Protein AF-A0A9E5MNN1-F1 (afdb_monomer_lite)

Sequence (119 aa):
MMMKTAGLLIHVVSLLVAVWTLAAMSEAWSGLYLWVVAPYLPPLVFAVNAVKGHAVSWVMSVTGVVSSLLGSIAYLSVYFSPQTDAQAGLVFVAIPLYQWVFLSIALLIHFLVKRNTRR

Secondary structure (DSSP, 8-state):
-HHHHHHHHHHHHHHHHHHHHHHHSTTTTSHHHHHHHGGGSHHHHHHHS--TT-HHHHHHHHHHHHHHHHHHHHHHHHHHS---HHHHHHHHHHHHHHHHHHHHHHHHHHHHHHHHHT-

Organism: NCBI:txid1470433

pLDDT: mean 74.63, std 9.54, range [48.06, 88.44]

Structure (mmCIF, N/CA/C/O backbone):
data_AF-A0A9E5MNN1-F1
#
_entry.id   AF-A0A9E5MNN1-F1
#
loop_
_atom_site.group_PDB
_atom_site.id
_atom_site.type_symbol
_atom_site.label_atom_id
_atom_site.label_alt_id
_atom_site.label_comp_id
_atom_site.label_asym_id
_atom_site.label_entity_id
_atom_site.label_seq_id
_atom_site.pdbx_PDB_ins_code
_atom_site.Cartn_x
_atom_site.Cartn_y
_atom_site.Cartn_z
_atom_site.occupancy
_atom_site.B_iso_or_equiv
_atom_site.auth_seq_id
_atom_site.auth_comp_id
_atom_site.auth_asym_id
_atom_site.auth_atom_id
_atom_site.pdbx_PDB_model_num
ATOM 1 N N . MET A 1 1 ? -11.609 13.910 19.366 1.00 48.06 1 MET A N 1
ATOM 2 C CA . MET A 1 1 ? -11.517 14.601 18.057 1.00 48.06 1 MET A CA 1
ATOM 3 C C . MET A 1 1 ? -10.223 14.258 17.304 1.00 48.06 1 MET A C 1
ATOM 5 O O . MET A 1 1 ? -10.317 13.927 16.131 1.00 48.06 1 MET A O 1
ATOM 9 N N . MET A 1 2 ? -9.061 14.201 17.976 1.00 51.47 2 MET A N 1
ATOM 10 C CA . MET A 1 2 ? -7.742 13.862 17.388 1.00 51.47 2 MET A CA 1
ATOM 11 C C . MET A 1 2 ? -7.646 12.540 16.599 1.00 51.47 2 MET A C 1
ATOM 13 O O . MET A 1 2 ? -6.929 12.472 15.609 1.00 51.47 2 MET A O 1
ATOM 17 N N . MET A 1 3 ? -8.367 11.478 16.979 1.00 53.62 3 MET A N 1
ATOM 18 C CA . MET A 1 3 ? -8.288 10.204 16.236 1.00 53.62 3 MET A CA 1
ATOM 19 C C . MET A 1 3 ? -8.851 10.288 14.809 1.00 53.62 3 MET A C 1
ATOM 21 O O . MET A 1 3 ? -8.410 9.545 13.938 1.00 53.62 3 MET A O 1
ATOM 25 N N . LYS A 1 4 ? -9.809 11.190 14.549 1.00 58.34 4 LYS A N 1
ATOM 26 C CA . LYS A 1 4 ? -10.394 11.357 13.209 1.00 58.34 4 LYS A CA 1
ATOM 27 C C . LYS A 1 4 ? -9.437 12.077 12.258 1.00 58.34 4 LYS A C 1
ATOM 29 O O . LYS A 1 4 ? -9.345 11.701 11.096 1.00 58.34 4 LYS A O 1
ATOM 34 N N . THR A 1 5 ? -8.711 13.076 12.757 1.00 62.94 5 THR A N 1
ATOM 35 C CA . THR A 1 5 ? -7.729 13.830 11.968 1.00 62.94 5 THR A CA 1
ATOM 36 C C . THR A 1 5 ? -6.496 12.986 11.656 1.00 62.94 5 THR A C 1
ATOM 38 O O . THR A 1 5 ? -6.038 13.002 10.521 1.00 62.94 5 THR A O 1
ATOM 41 N N . ALA A 1 6 ? -6.020 12.173 12.606 1.00 65.25 6 ALA A N 1
ATOM 42 C CA . ALA A 1 6 ? -4.915 11.239 12.370 1.00 65.25 6 ALA A CA 1
ATOM 43 C C . ALA A 1 6 ? -5.266 10.158 11.331 1.00 65.25 6 ALA A C 1
ATOM 45 O O . ALA A 1 6 ? -4.466 9.870 10.445 1.00 65.25 6 ALA A O 1
ATOM 46 N N . GLY A 1 7 ? -6.480 9.598 11.400 1.00 65.88 7 GLY A N 1
ATOM 47 C CA . GLY A 1 7 ? -6.968 8.656 10.392 1.00 65.88 7 GLY A CA 1
ATOM 48 C C . GLY A 1 7 ? -7.040 9.290 9.004 1.00 65.88 7 GLY A C 1
ATOM 49 O O . GLY A 1 7 ? -6.550 8.707 8.045 1.00 65.88 7 GLY A O 1
ATOM 50 N N . LEU A 1 8 ? -7.584 10.506 8.891 1.00 68.75 8 LEU A N 1
ATOM 51 C CA . LEU A 1 8 ? -7.641 11.244 7.624 1.00 68.75 8 LEU A CA 1
ATOM 52 C C . LEU A 1 8 ? -6.243 11.524 7.051 1.00 68.75 8 LEU A C 1
ATOM 54 O O . LEU A 1 8 ? -6.032 11.366 5.854 1.00 68.75 8 LEU A O 1
ATOM 58 N N . LEU A 1 9 ? -5.280 11.884 7.902 1.00 73.50 9 LEU A N 1
ATOM 59 C CA . LEU A 1 9 ? -3.903 12.142 7.483 1.00 73.50 9 LEU A CA 1
ATOM 60 C C . LEU A 1 9 ? -3.256 10.891 6.871 1.00 73.50 9 LEU A C 1
ATOM 62 O O . LEU A 1 9 ? -2.642 10.971 5.813 1.00 73.50 9 LEU A O 1
ATOM 66 N N . ILE A 1 10 ? -3.463 9.727 7.496 1.00 72.50 10 ILE A N 1
ATOM 67 C CA . ILE A 1 10 ? -3.003 8.431 6.978 1.00 72.50 10 ILE A CA 1
ATOM 68 C C . ILE A 1 10 ? -3.595 8.159 5.587 1.00 72.50 10 ILE A C 1
ATOM 70 O O . ILE A 1 10 ? -2.861 7.744 4.693 1.00 72.50 10 ILE A O 1
ATOM 74 N N . HIS A 1 11 ? -4.880 8.461 5.365 1.00 70.38 11 HIS A N 1
ATOM 75 C CA . HIS A 1 11 ? -5.489 8.294 4.039 1.00 70.38 11 HIS A CA 1
ATOM 76 C C . HIS A 1 11 ? -4.825 9.171 2.991 1.00 70.38 11 HIS A C 1
ATOM 78 O O . HIS A 1 11 ? -4.478 8.681 1.921 1.00 70.38 11 HIS A O 1
ATOM 84 N N . VAL A 1 12 ? -4.658 10.460 3.297 1.00 77.44 12 VAL A N 1
ATOM 85 C CA . VAL A 1 12 ? -4.059 11.419 2.367 1.00 77.44 12 VAL A CA 1
ATOM 86 C C . VAL A 1 12 ? -2.641 10.978 2.014 1.00 77.44 12 VAL A C 1
ATOM 88 O O . VAL A 1 12 ? -2.292 10.956 0.841 1.00 77.44 12 VAL A O 1
ATOM 91 N N . VAL A 1 13 ? -1.853 10.532 2.996 1.00 78.94 13 VAL A N 1
ATOM 92 C CA . VAL A 1 13 ? -0.488 10.046 2.760 1.00 78.94 13 VAL A CA 1
ATOM 93 C C . VAL A 1 13 ? -0.474 8.781 1.897 1.00 78.94 13 VAL A C 1
ATOM 95 O O . VAL A 1 13 ? 0.254 8.751 0.912 1.00 78.94 13 VAL A O 1
ATOM 98 N N . SER A 1 14 ? -1.291 7.763 2.195 1.00 74.00 14 SER A N 1
ATOM 99 C CA . SER A 1 14 ? -1.366 6.546 1.366 1.00 74.00 14 SER A CA 1
ATOM 100 C C . SER A 1 14 ? -1.758 6.848 -0.081 1.00 74.00 14 SER A C 1
ATOM 102 O O . SER A 1 14 ? -1.160 6.302 -1.008 1.00 74.00 14 SER A O 1
ATOM 104 N N . LEU A 1 15 ? -2.732 7.740 -0.283 1.00 78.19 15 LEU A N 1
ATOM 105 C CA . LEU A 1 15 ? -3.182 8.134 -1.617 1.00 78.19 15 LEU A CA 1
ATOM 106 C C . LEU A 1 15 ? -2.100 8.911 -2.367 1.00 78.19 15 LEU A C 1
ATOM 108 O O . LEU A 1 15 ? -1.863 8.643 -3.540 1.00 78.19 15 LEU A O 1
ATOM 112 N N . LEU A 1 16 ? -1.408 9.828 -1.688 1.00 83.50 16 LEU A N 1
ATOM 113 C CA . LEU A 1 16 ? -0.287 10.564 -2.268 1.00 83.50 16 LEU A CA 1
ATOM 114 C C . LEU A 1 16 ? 0.852 9.625 -2.666 1.00 83.50 16 LEU A C 1
ATOM 116 O O . LEU A 1 16 ? 1.393 9.782 -3.753 1.00 83.50 16 LEU A O 1
ATOM 120 N N . VAL A 1 17 ? 1.179 8.624 -1.842 1.00 79.75 17 VAL A N 1
ATOM 121 C CA . VAL A 1 17 ? 2.202 7.619 -2.172 1.00 79.75 17 VAL A CA 1
ATOM 122 C C . VAL A 1 17 ? 1.785 6.802 -3.396 1.00 79.75 17 VAL A C 1
ATOM 124 O O . VAL A 1 17 ? 2.593 6.619 -4.305 1.00 79.75 17 VAL A O 1
ATOM 127 N N . ALA A 1 18 ? 0.526 6.364 -3.473 1.00 76.81 18 ALA A N 1
ATOM 128 C CA . ALA A 1 18 ? 0.000 5.638 -4.628 1.00 76.81 18 ALA A CA 1
ATOM 129 C C . ALA A 1 18 ? 0.057 6.471 -5.915 1.00 76.81 18 ALA A C 1
ATOM 131 O O . ALA A 1 18 ? 0.610 6.022 -6.918 1.00 76.81 18 ALA A O 1
ATOM 132 N N . VAL A 1 19 ? -0.455 7.703 -5.866 1.00 80.06 19 VAL A N 1
ATOM 133 C CA . VAL A 1 19 ? -0.465 8.626 -7.008 1.00 80.06 19 VAL A CA 1
ATOM 134 C C . VAL A 1 19 ? 0.955 8.985 -7.431 1.00 80.06 19 VAL A C 1
ATOM 136 O O . VAL A 1 19 ? 1.246 8.973 -8.620 1.00 80.06 19 VAL A O 1
ATOM 139 N N . TRP A 1 20 ? 1.853 9.252 -6.482 1.00 81.81 20 TRP A N 1
ATOM 140 C CA . TRP A 1 20 ? 3.252 9.562 -6.774 1.00 81.81 20 TRP A CA 1
ATOM 141 C C . TRP A 1 20 ? 3.970 8.389 -7.444 1.00 81.81 20 TRP A C 1
ATOM 143 O O . TRP A 1 20 ? 4.674 8.588 -8.430 1.00 81.81 20 TRP A O 1
ATOM 153 N N . THR A 1 21 ? 3.738 7.165 -6.962 1.00 76.50 21 THR A N 1
ATOM 154 C CA . THR A 1 21 ? 4.336 5.953 -7.545 1.00 76.50 21 THR A CA 1
ATOM 155 C C . THR A 1 21 ? 3.849 5.737 -8.978 1.00 76.50 21 THR A C 1
ATOM 157 O O . THR A 1 21 ? 4.664 5.500 -9.863 1.00 76.50 21 THR A O 1
ATOM 160 N N . LEU A 1 22 ? 2.541 5.884 -9.227 1.00 78.12 22 LEU A N 1
ATOM 161 C CA . LEU A 1 22 ? 1.972 5.773 -10.575 1.00 78.12 22 LEU A CA 1
ATOM 162 C C . LEU A 1 22 ? 2.455 6.900 -11.496 1.00 78.12 22 LEU A C 1
ATOM 164 O O . LEU A 1 22 ? 2.803 6.639 -12.637 1.00 78.12 22 LEU A O 1
ATOM 168 N N . ALA A 1 23 ? 2.509 8.144 -11.018 1.00 76.75 23 ALA A N 1
ATOM 169 C CA . ALA A 1 23 ? 2.931 9.286 -11.829 1.00 76.75 23 ALA A CA 1
ATOM 170 C C . ALA A 1 23 ? 4.421 9.230 -12.204 1.00 76.75 23 ALA A C 1
ATOM 172 O O . ALA A 1 23 ? 4.798 9.664 -13.290 1.00 76.75 23 ALA A O 1
ATOM 173 N N . ALA A 1 24 ? 5.268 8.698 -11.318 1.00 77.06 24 ALA A N 1
ATOM 174 C CA . ALA A 1 24 ? 6.694 8.516 -11.580 1.00 77.06 24 ALA A CA 1
ATOM 175 C C . ALA A 1 24 ? 6.972 7.417 -12.623 1.00 77.06 24 ALA A C 1
ATOM 177 O O . ALA A 1 24 ? 7.999 7.448 -13.299 1.00 77.06 24 ALA A O 1
ATOM 178 N N . MET A 1 25 ? 6.052 6.465 -12.773 1.00 74.38 25 MET A N 1
ATOM 179 C CA . MET A 1 25 ? 6.113 5.399 -13.765 1.00 74.38 25 MET A CA 1
ATOM 180 C C . MET A 1 25 ? 5.337 5.848 -15.007 1.00 74.38 25 MET A C 1
ATOM 182 O O . MET A 1 25 ? 4.140 5.618 -15.121 1.00 74.38 25 MET A O 1
ATOM 186 N N . SER A 1 26 ? 6.007 6.531 -15.938 1.00 61.62 26 SER A N 1
ATOM 187 C CA . SER A 1 26 ? 5.415 7.249 -17.086 1.00 61.62 26 SER A CA 1
ATOM 188 C C . SER A 1 26 ? 4.478 6.442 -18.013 1.00 61.62 26 SER A C 1
ATOM 190 O O . SER A 1 26 ? 3.822 7.045 -18.857 1.00 61.62 26 SER A O 1
ATOM 192 N N . GLU A 1 27 ? 4.357 5.118 -17.841 1.00 62.16 27 GLU A N 1
ATOM 193 C CA . GLU A 1 27 ? 3.433 4.223 -18.567 1.00 62.16 27 GLU A CA 1
ATOM 194 C C . GLU A 1 27 ? 2.486 3.409 -17.650 1.00 62.16 27 GLU A C 1
ATOM 196 O O . GLU A 1 27 ? 2.094 2.284 -17.967 1.00 62.16 27 GLU A O 1
ATOM 201 N N . ALA A 1 28 ? 2.100 3.957 -16.493 1.00 53.31 28 ALA A N 1
ATOM 202 C CA . ALA A 1 28 ? 1.410 3.271 -15.386 1.00 53.31 28 ALA A CA 1
ATOM 203 C C . ALA A 1 28 ? 0.006 2.661 -15.644 1.00 53.31 28 ALA A C 1
ATOM 205 O O . ALA A 1 28 ? -0.706 2.329 -14.696 1.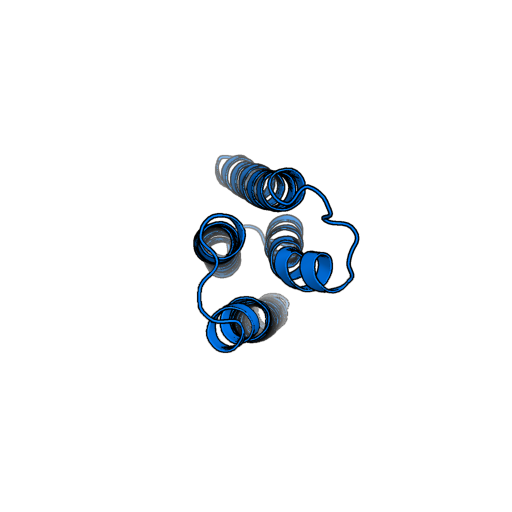00 53.31 28 ALA A O 1
ATOM 206 N N . TRP A 1 29 ? -0.397 2.442 -16.895 1.00 54.00 29 TRP A N 1
ATOM 207 C CA . TRP A 1 29 ? -1.655 1.779 -17.261 1.00 54.00 29 TRP A CA 1
ATOM 208 C C . TRP A 1 29 ? -1.492 0.305 -17.657 1.00 54.00 29 TRP A C 1
ATOM 210 O O . TRP A 1 29 ? -2.456 -0.323 -18.095 1.00 54.00 29 TRP A O 1
ATOM 220 N N . SER A 1 30 ? -0.303 -0.283 -17.492 1.00 65.88 30 SER A N 1
ATOM 221 C CA . SER A 1 30 ? -0.140 -1.736 -17.618 1.00 65.88 30 SER A CA 1
ATOM 222 C C . SER A 1 30 ? -0.665 -2.452 -16.360 1.00 65.88 30 SER A C 1
ATOM 224 O O . SER A 1 30 ? -0.542 -1.955 -15.236 1.00 65.88 30 SER A O 1
ATOM 226 N N . GLY A 1 31 ? -1.251 -3.645 -16.521 1.00 66.75 31 GLY A N 1
ATOM 227 C CA . GLY A 1 31 ? -1.820 -4.416 -15.403 1.00 66.75 31 GLY A CA 1
ATOM 228 C C . GLY A 1 31 ? -0.816 -4.735 -14.283 1.00 66.75 31 GLY A C 1
ATOM 229 O O . GLY A 1 31 ? -1.214 -4.915 -13.133 1.00 66.75 31 GLY A O 1
ATOM 230 N N . LEU A 1 32 ? 0.485 -4.732 -14.595 1.00 71.25 32 LEU A N 1
ATOM 231 C CA . LEU A 1 32 ? 1.565 -4.960 -13.637 1.00 71.25 32 LEU A CA 1
ATOM 232 C C . LEU A 1 32 ? 1.732 -3.783 -12.659 1.00 71.25 32 LEU A C 1
ATOM 234 O O . LEU A 1 32 ? 1.955 -3.995 -11.472 1.00 71.25 32 LEU A O 1
ATOM 238 N N . TYR A 1 33 ? 1.566 -2.541 -13.121 1.00 74.19 33 TYR A N 1
ATOM 239 C CA . TYR A 1 33 ? 1.669 -1.361 -12.254 1.00 74.19 33 TYR A CA 1
ATOM 240 C C . TYR A 1 33 ? 0.430 -1.188 -11.371 1.00 74.19 33 TYR A C 1
ATOM 242 O O . TYR A 1 33 ? 0.545 -0.820 -10.201 1.00 74.19 33 TYR A O 1
ATOM 250 N N . LEU A 1 34 ? -0.753 -1.550 -11.878 1.00 74.62 34 LEU A N 1
ATOM 251 C CA . LEU A 1 34 ? -1.961 -1.634 -11.052 1.00 74.62 34 LEU A CA 1
ATOM 252 C C . LEU A 1 34 ? -1.819 -2.700 -9.960 1.00 74.62 34 LEU A C 1
ATOM 254 O O . LEU A 1 34 ? -2.173 -2.442 -8.812 1.00 74.62 34 LEU A O 1
ATOM 258 N N . TRP A 1 35 ? -1.251 -3.863 -10.285 1.00 80.88 35 TRP A N 1
ATOM 259 C CA . TRP A 1 35 ? -0.947 -4.923 -9.318 1.00 80.88 35 TRP A CA 1
ATOM 260 C C . TRP A 1 35 ? -0.040 -4.444 -8.176 1.00 80.88 35 TRP A C 1
ATOM 262 O O . TRP A 1 35 ? -0.267 -4.782 -7.015 1.00 80.88 35 TRP A O 1
ATOM 272 N N . VAL A 1 36 ? 0.943 -3.610 -8.506 1.00 79.69 36 VAL A N 1
ATOM 273 C CA . VAL A 1 36 ? 1.936 -3.055 -7.581 1.00 79.69 36 VAL A CA 1
ATOM 274 C C . VAL A 1 36 ? 1.348 -2.015 -6.624 1.00 79.69 36 VAL A C 1
ATOM 276 O O . VAL A 1 36 ? 1.738 -1.954 -5.460 1.00 79.69 36 VAL A O 1
ATOM 279 N N . VAL A 1 37 ? 0.396 -1.210 -7.097 1.00 78.12 37 VAL A N 1
ATOM 280 C CA . VAL A 1 37 ? -0.166 -0.080 -6.338 1.00 78.12 37 VAL A CA 1
ATOM 281 C C . VAL A 1 37 ? -1.484 -0.439 -5.643 1.00 78.12 37 VAL A C 1
ATOM 283 O O . VAL A 1 37 ? -1.860 0.184 -4.650 1.00 78.12 37 VAL A O 1
ATOM 286 N N . ALA A 1 38 ? -2.176 -1.489 -6.091 1.00 79.94 38 ALA A N 1
ATOM 287 C CA . ALA A 1 38 ? -3.419 -1.957 -5.481 1.00 79.94 38 ALA A CA 1
ATOM 288 C C . ALA A 1 38 ? -3.329 -2.277 -3.968 1.00 79.94 38 ALA A C 1
ATOM 290 O O . ALA A 1 38 ? -4.285 -1.947 -3.259 1.00 79.94 38 ALA A O 1
ATOM 291 N N . PRO A 1 39 ? -2.216 -2.811 -3.416 1.00 79.88 39 PRO A N 1
ATOM 292 C CA . PRO A 1 39 ? -2.044 -2.987 -1.971 1.00 79.88 39 PRO A CA 1
ATOM 293 C C . PRO A 1 39 ? -2.092 -1.687 -1.154 1.00 79.88 39 PRO A C 1
ATOM 295 O O . PRO A 1 39 ? -2.204 -1.729 0.070 1.00 79.88 39 PRO A O 1
ATOM 298 N N . TYR A 1 40 ? -2.027 -0.517 -1.791 1.00 78.69 40 TYR A N 1
ATOM 299 C CA . TYR A 1 40 ? -2.063 0.768 -1.088 1.00 78.69 40 TYR A CA 1
ATOM 300 C C . TYR A 1 40 ? -3.497 1.238 -0.819 1.00 78.69 40 TYR A C 1
ATOM 302 O O . TYR A 1 40 ? -3.716 2.172 -0.046 1.00 78.69 40 TYR A O 1
ATOM 310 N N . LEU A 1 41 ? -4.491 0.569 -1.417 1.00 74.75 41 LEU A N 1
ATOM 311 C CA . LEU A 1 41 ? -5.911 0.885 -1.266 1.00 74.75 41 LEU A CA 1
ATOM 312 C C . LEU A 1 41 ? -6.539 0.310 0.019 1.00 74.75 41 LEU A C 1
ATOM 314 O O . LEU A 1 41 ? -7.296 1.029 0.671 1.00 74.75 41 LEU A O 1
ATOM 318 N N . PRO A 1 42 ? -6.252 -0.932 0.462 1.00 71.12 42 PRO A N 1
ATOM 319 C CA . PRO A 1 42 ? -6.832 -1.485 1.689 1.00 71.12 42 PRO A CA 1
ATOM 320 C C . PRO A 1 42 ? -6.574 -0.683 2.981 1.00 71.12 42 PRO A C 1
ATOM 322 O O . PRO A 1 42 ? -7.500 -0.608 3.793 1.00 71.12 42 PRO A O 1
ATOM 325 N N . PRO A 1 43 ? -5.418 -0.012 3.194 1.00 67.19 43 PRO A N 1
ATOM 326 C CA . PRO A 1 43 ? -5.242 0.961 4.282 1.00 67.19 43 PRO A CA 1
ATOM 327 C C . PRO A 1 43 ? -6.348 2.028 4.344 1.00 67.19 43 PRO A C 1
ATOM 329 O O . PRO A 1 43 ? -6.773 2.408 5.436 1.00 67.19 43 PRO A O 1
ATOM 332 N N . LEU A 1 44 ? -6.886 2.443 3.191 1.00 64.75 44 LEU A N 1
ATOM 333 C CA . LEU A 1 44 ? -8.028 3.360 3.104 1.00 64.75 44 LEU A CA 1
ATOM 334 C C . LEU A 1 44 ? -9.311 2.697 3.633 1.00 64.75 44 LEU A C 1
ATOM 336 O O . LEU A 1 44 ? -10.079 3.301 4.377 1.00 64.75 44 LEU A O 1
ATOM 340 N N . VAL A 1 45 ? -9.531 1.417 3.323 1.00 65.38 45 VAL A N 1
ATOM 341 C CA . VAL A 1 45 ? -10.712 0.661 3.778 1.00 65.38 45 VAL A CA 1
ATOM 342 C C . VAL A 1 45 ? -10.707 0.468 5.297 1.00 65.38 45 VAL A C 1
ATOM 344 O O . VAL A 1 45 ? -11.757 0.588 5.938 1.00 65.38 45 VAL A O 1
ATOM 347 N N . PHE A 1 46 ? -9.540 0.203 5.888 1.00 64.56 46 PHE A N 1
ATOM 348 C CA . PHE A 1 46 ? -9.383 0.055 7.338 1.00 64.56 46 PHE A CA 1
ATOM 349 C C . PHE A 1 46 ? -9.655 1.341 8.099 1.00 64.56 46 PHE A C 1
ATOM 351 O O . PHE A 1 46 ? -10.253 1.312 9.174 1.00 64.56 46 PHE A O 1
ATOM 358 N N . ALA A 1 47 ? -9.221 2.466 7.547 1.00 61.41 47 ALA A N 1
ATOM 359 C CA . ALA A 1 47 ? -9.324 3.741 8.219 1.00 61.41 47 ALA A CA 1
ATOM 360 C C . ALA A 1 47 ? -10.739 4.356 8.082 1.00 61.41 47 ALA A C 1
ATOM 362 O O . ALA A 1 47 ? -11.196 5.004 9.026 1.00 61.41 47 ALA A O 1
ATOM 363 N N . VAL A 1 48 ? -11.494 4.057 7.010 1.00 62.47 48 VAL A N 1
ATOM 364 C CA . VAL A 1 48 ? -12.945 4.354 6.916 1.00 62.47 48 VAL A CA 1
ATOM 365 C C . VAL A 1 48 ? -13.772 3.466 7.855 1.00 62.47 48 VAL A C 1
ATOM 367 O O . VAL A 1 48 ? -14.700 3.943 8.507 1.00 62.47 48 VAL A O 1
ATOM 370 N N . ASN A 1 49 ? -13.430 2.177 7.965 1.00 60.16 49 ASN A N 1
ATOM 371 C CA . ASN A 1 49 ? -14.140 1.221 8.824 1.00 60.16 49 ASN A CA 1
ATOM 372 C C . ASN A 1 49 ? -13.635 1.176 10.271 1.00 60.16 49 ASN A C 1
ATOM 374 O O . ASN A 1 49 ? -14.113 0.345 11.053 1.00 60.16 49 ASN A O 1
ATOM 378 N N . ALA A 1 50 ? -12.686 2.044 10.629 1.00 57.28 50 ALA A N 1
ATOM 379 C CA . ALA A 1 50 ? -12.045 2.042 11.930 1.00 57.28 50 ALA A CA 1
ATOM 380 C C . ALA A 1 50 ? -13.097 2.132 13.042 1.00 57.28 50 ALA A C 1
ATOM 382 O O . ALA A 1 50 ? -13.791 3.139 13.217 1.00 57.28 50 ALA A O 1
ATOM 383 N N . VAL A 1 51 ? -13.208 1.056 13.822 1.00 55.81 51 VAL A N 1
ATOM 384 C CA . VAL A 1 51 ? -14.043 1.036 15.021 1.00 55.81 51 VAL A CA 1
ATOM 385 C C . VAL A 1 51 ? -13.447 2.058 15.987 1.00 55.81 51 VAL A C 1
ATOM 387 O O . VAL A 1 51 ? -12.285 1.935 16.386 1.00 55.81 51 VAL A O 1
ATOM 390 N N . LYS A 1 52 ? -14.218 3.102 16.323 1.00 53.81 52 LYS A N 1
ATOM 391 C CA . LYS A 1 52 ? -13.800 4.150 17.266 1.00 53.81 52 LYS A CA 1
ATOM 392 C C . LYS A 1 52 ? -13.221 3.497 18.528 1.00 53.81 52 LYS A C 1
ATOM 394 O O . LYS A 1 52 ? -13.912 2.729 19.184 1.00 53.81 52 LYS A O 1
ATOM 399 N N . GLY A 1 53 ? -11.970 3.821 18.853 1.00 55.41 53 GLY A N 1
ATOM 400 C CA . GLY A 1 53 ? -11.301 3.377 20.082 1.00 55.41 53 GLY A CA 1
ATOM 401 C C . GLY A 1 53 ? -10.452 2.105 19.977 1.00 55.41 53 GLY A C 1
ATOM 402 O O . GLY A 1 53 ? -9.771 1.779 20.942 1.00 55.41 53 GLY A O 1
ATOM 403 N N . HIS A 1 54 ? -10.412 1.404 18.835 1.00 66.44 54 HIS A N 1
ATOM 404 C CA . HIS A 1 54 ? -9.573 0.205 18.708 1.00 66.44 54 HIS A CA 1
ATOM 405 C C . HIS A 1 54 ? -8.178 0.510 18.155 1.00 66.44 54 HIS A C 1
ATOM 407 O O . HIS A 1 54 ? -8.025 0.781 16.961 1.00 66.44 54 HIS A O 1
ATOM 413 N N . ALA A 1 55 ? -7.159 0.351 19.007 1.00 69.94 55 ALA A N 1
ATOM 414 C CA . ALA A 1 55 ? -5.739 0.441 18.649 1.00 69.94 55 ALA A CA 1
ATOM 415 C C . ALA A 1 55 ? -5.373 -0.423 17.426 1.00 69.94 55 ALA A C 1
ATOM 417 O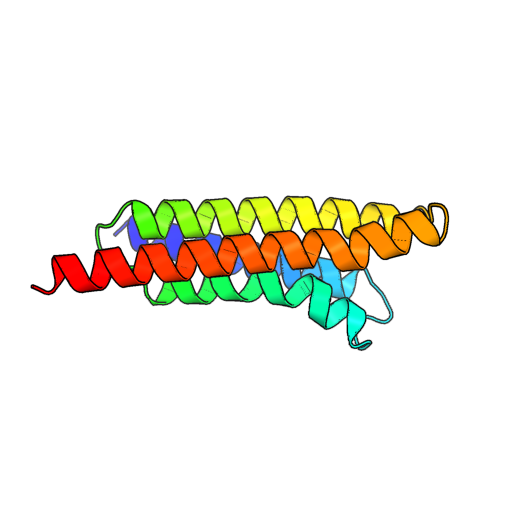 O . ALA A 1 55 ? -4.571 -0.009 16.595 1.00 69.94 55 ALA A O 1
ATOM 418 N N . VAL A 1 56 ? -6.038 -1.571 17.258 1.00 70.50 56 VAL A N 1
ATOM 419 C CA . VAL A 1 56 ? -5.857 -2.496 16.125 1.00 70.50 56 VAL A CA 1
ATOM 420 C C . VAL A 1 56 ? -6.069 -1.807 14.772 1.00 70.50 56 VAL A C 1
ATOM 422 O O . VAL A 1 56 ? -5.249 -1.966 13.875 1.00 70.50 56 VAL A O 1
ATOM 425 N N . SER A 1 57 ? -7.118 -0.991 14.625 1.00 70.56 57 SER A N 1
ATOM 426 C CA . SER A 1 57 ? -7.391 -0.292 13.356 1.00 70.56 57 SER A CA 1
ATOM 427 C C . SER A 1 57 ? -6.299 0.732 13.038 1.00 70.56 57 SER A C 1
ATOM 429 O O . SER A 1 57 ? -5.934 0.929 11.881 1.00 70.56 57 SER A O 1
ATOM 431 N N . TRP A 1 58 ? -5.751 1.368 14.076 1.00 73.25 58 TRP A N 1
ATOM 432 C CA . TRP A 1 58 ? -4.713 2.383 13.937 1.00 73.25 58 TRP A CA 1
ATOM 433 C C . TRP A 1 58 ? -3.369 1.757 13.559 1.00 73.25 58 TRP A C 1
ATOM 435 O O . TRP A 1 58 ? -2.746 2.183 12.590 1.00 73.25 58 TRP A O 1
ATOM 445 N N . VAL A 1 59 ? -2.977 0.682 14.251 1.00 76.62 59 VAL A N 1
ATOM 446 C CA . VAL A 1 59 ? -1.765 -0.093 13.943 1.00 76.62 59 VAL A CA 1
ATOM 447 C C . VAL A 1 59 ? -1.791 -0.600 12.504 1.00 76.62 59 VAL A C 1
ATOM 449 O O . VAL A 1 59 ? -0.796 -0.446 11.802 1.00 76.62 59 VAL A O 1
ATOM 452 N N . MET A 1 60 ? -2.924 -1.133 12.038 1.00 76.00 60 MET A N 1
ATOM 453 C CA . MET A 1 60 ? -3.080 -1.611 10.656 1.00 76.00 60 MET A CA 1
ATOM 454 C C . MET A 1 60 ? -2.973 -0.497 9.620 1.00 76.00 60 MET A C 1
ATOM 456 O O . MET A 1 60 ? -2.350 -0.678 8.578 1.00 76.00 60 MET A O 1
ATOM 460 N N . SER A 1 61 ? -3.540 0.671 9.921 1.00 74.50 61 SER A N 1
ATOM 461 C CA . SER A 1 61 ? -3.446 1.834 9.037 1.00 74.50 61 SER A CA 1
ATOM 462 C C . SER A 1 61 ? -1.991 2.300 8.903 1.00 74.50 61 SER A C 1
ATOM 464 O O . SER A 1 61 ? -1.507 2.509 7.795 1.00 74.50 61 SER A O 1
ATOM 466 N N . VAL A 1 62 ? -1.261 2.391 10.019 1.00 77.44 62 VAL A N 1
ATOM 467 C CA . VAL A 1 62 ? 0.150 2.811 10.025 1.00 77.44 62 VAL A CA 1
ATOM 468 C C . VAL A 1 62 ? 1.056 1.788 9.348 1.00 77.44 62 VAL A C 1
ATOM 470 O O . VAL A 1 62 ? 1.872 2.162 8.510 1.00 77.44 62 VAL A O 1
ATOM 473 N N . THR A 1 63 ? 0.903 0.499 9.657 1.00 78.44 63 THR A N 1
ATOM 474 C CA . THR A 1 63 ? 1.686 -0.554 8.985 1.00 78.44 63 THR A CA 1
ATOM 475 C C . THR A 1 63 ? 1.396 -0.607 7.489 1.00 78.44 63 THR A C 1
ATOM 477 O O . THR A 1 63 ? 2.327 -0.773 6.707 1.00 78.44 63 THR A O 1
ATOM 480 N N . GLY A 1 64 ? 0.147 -0.376 7.077 1.00 78.06 64 GLY A N 1
ATOM 481 C CA . GLY A 1 64 ? -0.226 -0.233 5.672 1.00 78.06 64 GLY A CA 1
ATOM 482 C C . GLY A 1 64 ? 0.497 0.920 4.967 1.00 78.06 64 GLY A C 1
ATOM 483 O O . GLY A 1 64 ? 1.065 0.719 3.895 1.00 78.06 64 GLY A O 1
ATOM 484 N N . VAL A 1 65 ? 0.544 2.109 5.581 1.00 78.44 65 VAL A N 1
ATOM 485 C CA . VAL A 1 65 ? 1.277 3.274 5.042 1.00 78.44 65 VAL A CA 1
ATOM 486 C C . VAL A 1 65 ? 2.770 2.986 4.926 1.00 78.44 65 VAL A C 1
ATOM 488 O O . VAL A 1 65 ? 3.356 3.209 3.870 1.00 78.44 65 VAL A O 1
ATOM 491 N N . VAL A 1 66 ? 3.387 2.475 5.995 1.00 83.62 66 VAL A N 1
ATOM 492 C CA . VAL A 1 66 ? 4.827 2.180 6.020 1.00 83.62 66 VAL A CA 1
ATOM 493 C C . VAL A 1 66 ? 5.172 1.134 4.966 1.00 83.62 66 VAL A C 1
ATOM 495 O O . VAL A 1 66 ? 6.121 1.315 4.208 1.00 83.62 66 VAL A O 1
ATOM 498 N N . SER A 1 67 ? 4.371 0.072 4.865 1.00 82.88 67 SER A N 1
ATOM 499 C CA . SER A 1 67 ? 4.542 -0.948 3.834 1.00 82.88 67 SER A CA 1
ATOM 500 C C . SER A 1 67 ? 4.424 -0.360 2.427 1.00 82.88 67 SER A C 1
ATOM 502 O O . SER A 1 67 ? 5.238 -0.691 1.567 1.00 82.88 67 SER A O 1
ATOM 504 N N . SER A 1 68 ? 3.470 0.551 2.205 1.00 80.69 68 SER A N 1
ATOM 505 C CA . SER A 1 68 ? 3.291 1.223 0.912 1.00 80.69 68 SER A CA 1
ATOM 506 C C . SER A 1 68 ? 4.505 2.079 0.549 1.00 80.69 68 SER A C 1
ATOM 508 O O . SER A 1 68 ? 5.010 1.996 -0.563 1.00 80.69 68 SER A O 1
ATOM 510 N N . LEU A 1 69 ? 5.031 2.847 1.506 1.00 83.00 69 LEU A N 1
ATOM 511 C CA . LEU A 1 69 ? 6.212 3.683 1.297 1.00 83.00 69 LEU A CA 1
ATOM 512 C C . LEU A 1 69 ? 7.452 2.844 0.950 1.00 83.00 69 LEU A C 1
ATOM 514 O O . LEU A 1 69 ? 8.163 3.156 -0.003 1.00 83.00 69 LEU A O 1
ATOM 518 N N . LEU A 1 70 ? 7.691 1.765 1.702 1.00 85.19 70 LEU A N 1
ATOM 519 C CA . LEU A 1 70 ? 8.815 0.857 1.459 1.00 85.19 70 LEU A CA 1
ATOM 520 C C . LEU A 1 70 ? 8.691 0.148 0.106 1.00 85.19 70 LEU A C 1
ATOM 522 O O . LEU A 1 70 ? 9.683 0.039 -0.614 1.00 85.19 70 LEU A O 1
ATOM 526 N N . GLY A 1 71 ? 7.478 -0.281 -0.259 1.00 83.75 71 GLY A N 1
ATOM 527 C CA . GLY A 1 71 ? 7.189 -0.839 -1.578 1.00 83.75 71 GLY A CA 1
ATOM 528 C C . GLY A 1 71 ? 7.533 0.151 -2.686 1.00 83.75 71 GLY A C 1
ATOM 529 O O . GLY A 1 71 ? 8.325 -0.169 -3.564 1.00 83.75 71 GLY A O 1
ATOM 530 N N . SER A 1 72 ? 7.037 1.388 -2.596 1.00 81.50 72 SER A N 1
ATOM 531 C CA . SER A 1 72 ? 7.293 2.437 -3.589 1.00 81.50 72 SER A CA 1
ATOM 532 C C . SER A 1 72 ? 8.778 2.723 -3.782 1.00 81.50 72 SER A C 1
ATOM 534 O O . SER A 1 72 ? 9.223 2.852 -4.917 1.00 81.50 72 SER A O 1
ATOM 536 N N . ILE A 1 73 ? 9.566 2.758 -2.704 1.00 85.19 73 ILE A N 1
ATOM 537 C CA . ILE A 1 73 ? 11.025 2.921 -2.800 1.00 85.19 73 ILE A CA 1
ATOM 538 C C . ILE A 1 73 ? 11.653 1.763 -3.588 1.00 85.19 73 ILE A C 1
ATOM 540 O O . ILE A 1 73 ? 12.493 2.000 -4.454 1.00 85.19 73 ILE A O 1
ATOM 544 N N . ALA A 1 74 ? 11.238 0.522 -3.325 1.00 84.75 74 ALA A N 1
ATOM 545 C CA . ALA A 1 74 ? 11.742 -0.647 -4.041 1.00 84.75 74 ALA A CA 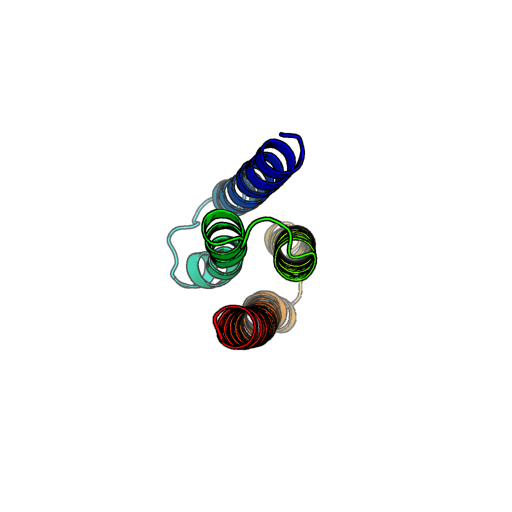1
ATOM 546 C C . ALA A 1 74 ? 11.317 -0.665 -5.522 1.00 84.75 74 ALA A C 1
ATOM 548 O O . ALA A 1 74 ? 12.118 -1.003 -6.388 1.00 84.75 74 ALA A O 1
ATOM 549 N N . TYR A 1 75 ? 10.084 -0.263 -5.837 1.00 82.94 75 TYR A N 1
ATOM 550 C CA . TYR A 1 75 ? 9.600 -0.205 -7.219 1.00 82.94 75 TYR A CA 1
ATOM 551 C C . TYR A 1 75 ? 10.313 0.876 -8.029 1.00 82.94 75 TYR A C 1
ATOM 553 O O . TYR A 1 75 ? 10.727 0.632 -9.161 1.00 82.94 75 TYR A O 1
ATOM 561 N N . LEU A 1 76 ? 10.493 2.062 -7.445 1.00 82.44 76 LEU A N 1
ATOM 562 C CA . LEU A 1 76 ? 11.172 3.171 -8.108 1.00 82.44 76 LEU A CA 1
ATOM 563 C C . LEU A 1 76 ? 12.672 2.919 -8.254 1.00 82.44 76 LEU A C 1
ATOM 565 O O . LEU A 1 76 ? 13.248 3.333 -9.256 1.00 82.44 76 LEU A O 1
ATOM 569 N N . SER A 1 77 ? 13.307 2.213 -7.311 1.00 83.69 77 SER A N 1
ATOM 570 C CA . SER A 1 77 ? 14.726 1.869 -7.435 1.00 83.69 77 SER A CA 1
ATOM 571 C C . SER A 1 77 ? 14.983 0.935 -8.617 1.00 83.69 77 SER A C 1
ATOM 573 O O . SER A 1 77 ? 15.928 1.168 -9.362 1.00 83.69 77 SER A O 1
ATOM 575 N N . VAL A 1 78 ? 14.112 -0.053 -8.844 1.00 82.25 78 VAL A N 1
ATOM 576 C CA . VAL A 1 78 ? 14.183 -0.941 -10.015 1.00 82.25 78 VAL A CA 1
ATOM 577 C C . VAL A 1 78 ? 13.809 -0.213 -11.305 1.00 82.25 78 VAL A C 1
ATOM 579 O O . VAL A 1 78 ? 14.418 -0.464 -12.339 1.00 82.25 78 VAL A O 1
ATOM 582 N N . TYR A 1 79 ? 12.827 0.690 -11.260 1.00 77.94 79 TYR A N 1
ATOM 583 C CA . TYR A 1 79 ? 12.381 1.428 -12.442 1.00 77.94 79 TYR A CA 1
ATOM 584 C C . TYR A 1 79 ? 13.428 2.433 -12.947 1.00 77.94 79 TYR A C 1
ATOM 586 O O . TYR A 1 79 ? 13.685 2.499 -14.145 1.00 77.94 79 TYR A O 1
ATOM 594 N N . PHE A 1 80 ? 14.050 3.204 -12.046 1.00 80.69 80 PHE A N 1
ATOM 595 C CA . PHE A 1 80 ? 15.047 4.219 -12.413 1.00 80.69 80 PHE A CA 1
ATOM 596 C C . PHE A 1 80 ? 16.478 3.683 -12.503 1.00 80.69 80 PHE A C 1
ATOM 598 O O . PHE A 1 80 ? 17.314 4.302 -13.158 1.00 80.69 80 PHE A O 1
ATOM 605 N N . SER A 1 81 ? 16.774 2.555 -11.857 1.00 80.81 81 SER A N 1
ATOM 606 C CA . SER A 1 81 ? 18.067 1.878 -11.941 1.00 80.81 81 SER A CA 1
ATOM 607 C C . SER A 1 81 ? 17.830 0.400 -12.253 1.00 80.81 81 SER A C 1
ATOM 609 O O . SER A 1 81 ? 17.738 -0.418 -11.329 1.00 80.81 81 SER A O 1
ATOM 611 N N . PRO A 1 82 ? 17.675 0.051 -13.545 1.00 66.25 82 PRO A N 1
ATOM 612 C CA . PRO A 1 82 ? 17.332 -1.302 -13.953 1.00 66.25 82 PRO A CA 1
ATOM 613 C C . PRO A 1 82 ? 18.376 -2.292 -13.439 1.00 66.25 82 PRO A C 1
ATOM 615 O O . PRO A 1 82 ? 19.541 -2.264 -13.839 1.00 66.25 82 PRO A O 1
ATOM 618 N N . GLN A 1 83 ? 17.959 -3.155 -12.516 1.00 71.19 83 GLN A N 1
ATOM 619 C CA . GLN A 1 83 ? 18.730 -4.338 -12.150 1.00 71.19 83 GLN A CA 1
ATOM 620 C C . GLN A 1 83 ? 18.534 -5.427 -13.210 1.00 71.19 83 GLN A C 1
ATOM 622 O O . GLN A 1 83 ? 17.797 -5.241 -14.176 1.00 71.19 83 GLN A O 1
ATOM 627 N N . THR A 1 84 ? 19.180 -6.580 -13.033 1.00 76.88 84 THR A N 1
ATOM 628 C CA . THR A 1 84 ? 18.949 -7.737 -13.912 1.00 76.88 84 THR A CA 1
ATOM 629 C C . THR A 1 84 ? 17.450 -8.057 -14.026 1.00 76.88 84 THR A C 1
ATOM 631 O O . THR A 1 84 ? 16.720 -7.957 -13.035 1.00 76.88 84 THR A O 1
ATOM 634 N N . ASP A 1 85 ? 16.986 -8.478 -15.207 1.00 70.88 85 ASP A N 1
ATOM 635 C CA . ASP A 1 85 ? 15.558 -8.729 -15.483 1.00 70.88 85 ASP A CA 1
ATOM 636 C C . ASP A 1 85 ? 14.902 -9.667 -14.450 1.00 70.88 85 ASP A C 1
ATOM 638 O O . ASP A 1 85 ? 13.751 -9.481 -14.045 1.00 70.88 85 ASP A O 1
ATOM 642 N N . ALA A 1 86 ? 15.664 -10.644 -13.946 1.00 73.31 86 ALA A N 1
ATOM 643 C CA . ALA A 1 86 ? 15.221 -11.570 -12.907 1.00 73.31 86 ALA A CA 1
ATOM 644 C C . ALA A 1 86 ? 14.963 -10.884 -11.549 1.00 73.31 86 ALA A C 1
ATOM 646 O O . ALA A 1 86 ? 13.989 -11.205 -10.865 1.00 73.31 86 ALA A O 1
ATOM 647 N N . GLN A 1 87 ? 15.806 -9.926 -11.150 1.00 75.81 87 GLN A N 1
ATOM 648 C CA . GLN A 1 87 ? 15.621 -9.158 -9.914 1.00 75.81 87 GLN A CA 1
ATOM 649 C C . GLN A 1 87 ? 14.454 -8.179 -10.033 1.00 75.81 87 GLN A C 1
ATOM 651 O O . GLN A 1 87 ? 13.676 -8.041 -9.089 1.00 75.81 87 GLN A O 1
ATOM 656 N N . ALA A 1 88 ? 14.285 -7.553 -11.199 1.00 73.81 88 ALA A N 1
ATOM 657 C CA . ALA A 1 88 ? 13.154 -6.671 -11.455 1.00 73.81 88 ALA A CA 1
ATOM 658 C C . ALA A 1 88 ? 11.816 -7.423 -11.349 1.00 73.81 88 ALA A C 1
ATOM 660 O O . ALA A 1 88 ? 10.908 -6.981 -10.642 1.00 73.81 88 ALA A O 1
ATOM 661 N N . GLY A 1 89 ? 11.720 -8.608 -11.965 1.00 73.88 89 GLY A N 1
ATOM 662 C CA . GLY A 1 89 ? 10.536 -9.465 -11.869 1.00 73.88 89 GLY A CA 1
ATOM 663 C C . GLY A 1 89 ? 10.210 -9.878 -10.430 1.00 73.88 89 GLY A C 1
ATOM 664 O O . GLY A 1 89 ? 9.052 -9.827 -10.015 1.00 73.88 89 GLY A O 1
ATOM 665 N N . LEU A 1 90 ? 11.227 -10.212 -9.629 1.00 79.44 90 LEU A N 1
ATOM 666 C CA . LEU A 1 90 ? 11.053 -10.522 -8.207 1.00 79.44 90 LEU A CA 1
ATOM 667 C C . LEU A 1 90 ? 10.497 -9.337 -7.416 1.00 79.44 90 LEU A C 1
ATOM 669 O O . LEU A 1 90 ? 9.592 -9.526 -6.609 1.00 79.44 90 LEU A O 1
ATOM 673 N N . VAL A 1 91 ? 10.986 -8.121 -7.654 1.00 84.38 91 VAL A N 1
ATOM 674 C CA . VAL A 1 91 ? 10.485 -6.922 -6.969 1.00 84.38 91 VAL A CA 1
ATOM 675 C C . VAL A 1 91 ? 9.020 -6.666 -7.329 1.00 84.38 91 VAL A C 1
ATOM 677 O O . VAL A 1 91 ? 8.199 -6.499 -6.429 1.00 84.38 91 VAL A O 1
ATOM 680 N N . PHE A 1 92 ? 8.662 -6.723 -8.614 1.00 82.50 92 PHE A N 1
ATOM 681 C CA . PHE A 1 92 ? 7.296 -6.454 -9.079 1.00 82.50 92 PHE A CA 1
ATOM 682 C C . PHE A 1 92 ? 6.278 -7.560 -8.776 1.00 82.50 92 PHE A C 1
ATOM 684 O O . PHE A 1 92 ? 5.076 -7.305 -8.819 1.00 82.50 92 PHE A O 1
ATOM 691 N N . VAL A 1 93 ? 6.719 -8.776 -8.449 1.00 85.81 93 VAL A N 1
ATOM 692 C CA . VAL A 1 93 ? 5.823 -9.892 -8.106 1.00 85.81 93 VAL A CA 1
ATOM 693 C C . VAL A 1 93 ? 5.813 -10.163 -6.607 1.00 85.81 93 VAL A C 1
ATOM 695 O O . VAL A 1 93 ? 4.740 -10.203 -6.009 1.00 85.81 93 VAL A O 1
ATOM 698 N N . ALA A 1 9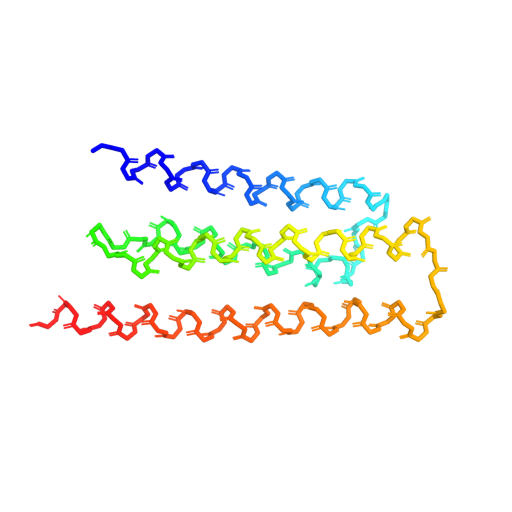4 ? 6.983 -10.324 -5.984 1.00 86.69 94 ALA A N 1
ATOM 699 C CA . ALA A 1 94 ? 7.090 -10.777 -4.602 1.00 86.69 94 ALA A CA 1
ATOM 700 C C . ALA A 1 94 ? 6.656 -9.704 -3.602 1.00 86.69 94 ALA A C 1
ATOM 702 O O . ALA A 1 94 ? 5.924 -10.021 -2.666 1.00 86.69 94 ALA A O 1
ATOM 703 N N . ILE A 1 95 ? 7.058 -8.441 -3.795 1.00 87.62 95 ILE A N 1
ATOM 704 C CA . ILE A 1 95 ? 6.702 -7.373 -2.850 1.00 87.62 95 ILE A CA 1
ATOM 705 C C . ILE A 1 95 ? 5.182 -7.165 -2.807 1.00 87.62 95 ILE A C 1
ATOM 707 O O . ILE A 1 95 ? 4.635 -7.247 -1.702 1.00 87.62 95 ILE A O 1
ATOM 711 N N . PRO A 1 96 ? 4.458 -7.017 -3.939 1.00 86.06 96 PRO A N 1
ATOM 712 C CA . PRO A 1 96 ? 3.004 -6.904 -3.876 1.00 86.06 96 PRO A CA 1
ATOM 713 C C . PRO A 1 96 ? 2.345 -8.154 -3.286 1.00 86.06 96 PRO A C 1
ATOM 715 O O . PRO A 1 96 ? 1.390 -8.030 -2.525 1.00 86.06 96 PRO A O 1
ATOM 718 N N . LEU A 1 97 ? 2.863 -9.359 -3.568 1.00 88.44 97 LEU A N 1
ATOM 719 C CA . LEU A 1 97 ? 2.365 -10.606 -2.970 1.00 88.44 97 LEU A CA 1
ATOM 720 C C . LEU A 1 97 ? 2.469 -10.589 -1.442 1.00 88.44 97 LEU A C 1
ATOM 722 O O . LEU A 1 97 ? 1.486 -10.872 -0.757 1.00 88.44 97 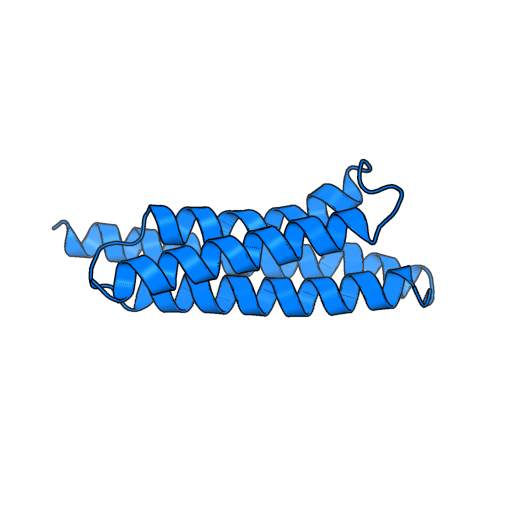LEU A O 1
ATOM 726 N N . TYR A 1 98 ? 3.629 -10.216 -0.897 1.00 86.19 98 TYR A N 1
ATOM 727 C CA . TYR A 1 98 ? 3.812 -10.097 0.550 1.00 86.19 98 TYR A CA 1
ATOM 728 C C . TYR A 1 98 ? 2.896 -9.029 1.152 1.00 86.19 98 TYR A C 1
ATOM 730 O O . TYR A 1 98 ? 2.317 -9.251 2.217 1.00 86.19 98 TYR A O 1
ATOM 738 N N . GLN A 1 99 ? 2.706 -7.905 0.457 1.00 86.56 99 GLN A N 1
ATOM 739 C CA . GLN A 1 99 ? 1.770 -6.862 0.875 1.00 86.56 99 GLN A CA 1
ATOM 740 C C . GLN A 1 99 ? 0.327 -7.383 0.900 1.00 86.56 99 GLN A C 1
ATOM 742 O O . GLN A 1 99 ? -0.373 -7.190 1.891 1.00 86.56 99 GLN A O 1
ATOM 747 N N . TRP A 1 100 ? -0.112 -8.119 -0.123 1.00 86.31 100 TRP A N 1
ATOM 748 C CA . TRP A 1 100 ? -1.445 -8.724 -0.174 1.00 86.31 100 TRP A CA 1
ATOM 749 C C . TRP A 1 100 ? -1.683 -9.759 0.923 1.00 86.31 100 TRP A C 1
ATOM 751 O O . TRP A 1 100 ? -2.744 -9.750 1.554 1.00 86.31 100 TRP A O 1
ATOM 761 N N . VAL A 1 101 ? -0.706 -10.629 1.190 1.00 88.06 101 VAL A N 1
ATOM 762 C CA . VAL A 1 101 ? -0.791 -11.614 2.279 1.00 88.06 101 VAL A CA 1
ATOM 763 C C . VAL A 1 101 ? -0.905 -10.903 3.625 1.00 88.06 101 VAL A C 1
ATOM 765 O O . VAL A 1 101 ? -1.807 -11.206 4.408 1.00 88.06 101 VAL A O 1
ATOM 768 N N . PHE A 1 102 ? -0.052 -9.907 3.871 1.00 84.62 102 PHE A N 1
ATOM 769 C CA . PHE A 1 102 ? -0.102 -9.106 5.090 1.00 84.62 102 PHE A CA 1
ATOM 770 C C . PHE A 1 102 ? -1.462 -8.417 5.271 1.00 84.62 102 PHE A C 1
ATOM 772 O O . PHE A 1 102 ? -2.073 -8.519 6.335 1.00 84.62 102 PHE A O 1
ATOM 779 N N . LEU A 1 103 ? -1.978 -7.765 4.225 1.00 81.75 103 LEU A N 1
ATOM 780 C CA . LEU A 1 103 ? -3.269 -7.074 4.259 1.00 81.75 103 LEU A CA 1
ATOM 781 C C . LEU A 1 103 ? -4.437 -8.038 4.475 1.00 81.75 103 LEU A C 1
ATOM 783 O O . LEU A 1 103 ? -5.375 -7.703 5.196 1.00 81.75 103 LEU A O 1
ATOM 787 N N . SER A 1 104 ? -4.368 -9.242 3.909 1.00 83.56 104 SER A N 1
ATOM 788 C CA . SER A 1 104 ? -5.379 -10.285 4.106 1.00 83.56 104 SER A CA 1
ATOM 789 C C . SER A 1 104 ? -5.413 -10.762 5.560 1.00 83.56 104 SER A C 1
ATOM 791 O O . SER A 1 104 ? -6.486 -10.859 6.158 1.00 83.56 104 SER A O 1
ATOM 793 N N . ILE A 1 105 ? -4.241 -10.984 6.166 1.00 85.56 105 ILE A N 1
ATOM 794 C CA . ILE A 1 105 ? -4.120 -11.324 7.591 1.00 85.56 105 ILE A CA 1
ATOM 795 C C . ILE A 1 105 ? -4.643 -10.171 8.457 1.00 85.56 105 ILE A C 1
ATOM 797 O O . ILE A 1 105 ? -5.406 -10.395 9.399 1.00 85.56 105 ILE A O 1
ATOM 801 N N . ALA A 1 106 ? -4.291 -8.930 8.120 1.00 78.81 106 ALA A N 1
ATOM 802 C CA . ALA A 1 106 ? -4.760 -7.756 8.839 1.00 78.81 106 ALA A CA 1
ATOM 803 C C . ALA A 1 106 ? -6.292 -7.604 8.761 1.00 78.81 106 ALA A C 1
ATOM 805 O O . ALA A 1 106 ? -6.949 -7.389 9.781 1.00 78.81 106 ALA A O 1
ATOM 806 N N . LEU A 1 107 ? -6.889 -7.800 7.580 1.00 78.75 107 LEU A N 1
ATOM 807 C CA . LEU A 1 107 ? -8.343 -7.779 7.381 1.00 78.75 107 LEU A CA 1
ATOM 808 C C . LEU A 1 107 ? -9.032 -8.835 8.238 1.00 78.75 107 LEU A C 1
ATOM 810 O O . LEU A 1 107 ? -10.019 -8.530 8.913 1.00 78.75 107 LEU A O 1
ATOM 814 N N . LEU A 1 108 ? -8.484 -10.051 8.262 1.00 84.12 108 LEU A N 1
ATOM 815 C CA . LEU A 1 108 ? -9.008 -11.142 9.071 1.00 84.12 108 LEU A CA 1
ATOM 816 C C . LEU A 1 108 ? -8.968 -10.804 10.566 1.00 84.12 108 LEU A C 1
ATOM 818 O O . LEU A 1 108 ? -9.983 -10.928 11.249 1.00 84.12 108 LEU A O 1
ATOM 822 N N . ILE A 1 109 ? -7.831 -10.320 11.074 1.00 82.56 109 ILE A N 1
ATOM 823 C CA . ILE A 1 109 ? -7.687 -9.922 12.482 1.00 82.56 109 ILE A CA 1
ATOM 824 C C . ILE A 1 109 ? -8.676 -8.802 12.827 1.00 82.56 109 ILE A C 1
ATOM 826 O O . ILE A 1 109 ? -9.384 -8.893 13.831 1.00 82.56 109 ILE A O 1
ATOM 830 N N . HIS A 1 110 ? -8.777 -7.768 11.987 1.00 76.31 110 HIS A N 1
ATOM 831 C CA . HIS A 1 110 ? -9.723 -6.673 12.193 1.00 76.31 110 HIS A CA 1
ATOM 832 C C . HIS A 1 110 ? -11.170 -7.180 12.262 1.00 76.31 110 HIS A C 1
ATOM 834 O O . HIS A 1 110 ? -11.931 -6.789 13.151 1.00 76.31 110 HIS A O 1
ATOM 840 N N . PHE A 1 111 ? -11.547 -8.078 11.349 1.00 80.00 111 PHE A N 1
ATOM 841 C CA . PHE A 1 111 ? -12.872 -8.685 11.319 1.00 80.00 111 PHE A CA 1
ATOM 842 C C . PHE A 1 111 ? -13.168 -9.495 12.588 1.00 80.00 111 PHE A C 1
ATOM 844 O O . PHE A 1 111 ? -14.232 -9.323 13.185 1.00 80.00 111 PHE A O 1
ATOM 851 N N . LEU A 1 112 ? -12.228 -10.333 13.038 1.00 84.06 112 LEU A N 1
ATOM 852 C CA . LEU A 1 112 ? -12.378 -11.142 14.251 1.00 84.06 112 LEU A CA 1
ATOM 853 C C . LEU A 1 112 ? -12.530 -10.273 15.505 1.00 84.06 112 LEU A C 1
ATOM 855 O O . LEU A 1 112 ? -13.429 -10.514 16.311 1.00 84.06 112 LEU A O 1
ATOM 859 N N . VAL A 1 113 ? -11.716 -9.221 15.639 1.00 79.94 113 VAL A N 1
ATOM 860 C CA . VAL A 1 113 ? -11.817 -8.263 16.752 1.00 79.94 113 VAL A CA 1
ATOM 861 C C . VAL A 1 113 ? -13.184 -7.583 16.750 1.00 79.94 113 VAL A C 1
ATOM 863 O O . VAL A 1 113 ? -13.862 -7.575 17.773 1.00 79.94 113 VAL A O 1
ATOM 866 N N . LYS A 1 114 ? -13.628 -7.074 15.593 1.00 75.50 114 LYS A N 1
ATOM 867 C CA . LYS A 1 114 ? -14.929 -6.405 15.443 1.00 75.50 114 LYS A CA 1
ATOM 868 C C . LYS A 1 114 ? -16.110 -7.339 15.718 1.00 75.50 114 LYS A C 1
ATOM 870 O O . LYS A 1 114 ? -17.124 -6.895 16.251 1.00 75.50 114 LYS A O 1
ATOM 875 N N . ARG A 1 115 ? -16.010 -8.617 15.340 1.00 81.62 115 ARG A N 1
ATOM 876 C CA . ARG A 1 115 ? -17.027 -9.634 15.641 1.00 81.62 115 ARG A CA 1
ATOM 877 C C . ARG A 1 115 ? -17.120 -9.894 17.143 1.00 81.62 115 ARG A C 1
ATOM 879 O O . ARG A 1 115 ? -18.230 -10.005 17.654 1.00 81.62 115 ARG A O 1
ATOM 886 N N . ASN A 1 116 ? -15.982 -9.974 17.831 1.00 78.25 116 ASN A N 1
ATOM 887 C CA . ASN A 1 116 ? -15.939 -10.258 19.263 1.00 78.25 116 ASN A CA 1
ATOM 888 C C . ASN A 1 116 ? -16.390 -9.075 20.129 1.00 78.25 116 ASN A C 1
ATOM 890 O O . ASN A 1 116 ? -16.974 -9.319 21.172 1.00 78.25 116 ASN A O 1
ATOM 894 N N . THR A 1 117 ? -16.184 -7.822 19.709 1.00 70.62 117 THR A N 1
ATOM 895 C CA . THR A 1 117 ? -16.656 -6.638 20.460 1.00 70.62 117 THR A CA 1
ATOM 896 C C . THR A 1 117 ? -18.099 -6.223 20.185 1.00 70.62 117 THR A C 1
ATOM 898 O O . THR A 1 117 ? -18.610 -5.327 20.850 1.00 70.62 117 THR A O 1
ATOM 901 N N . ARG A 1 118 ? -18.767 -6.835 19.201 1.00 64.75 118 ARG A N 1
ATOM 902 C CA . ARG A 1 118 ? -20.211 -6.655 18.950 1.00 64.75 118 ARG A CA 1
ATOM 903 C C . ARG A 1 118 ? -21.091 -7.696 19.653 1.00 64.75 118 ARG A C 1
ATOM 905 O O . ARG A 1 118 ? -22.309 -7.609 19.527 1.00 64.75 118 ARG A O 1
ATOM 912 N N . ARG A 1 119 ? -20.485 -8.687 20.307 1.00 48.94 119 ARG A N 1
ATOM 913 C CA . ARG A 1 119 ? -21.153 -9.617 21.224 1.00 48.94 119 ARG A CA 1
ATOM 914 C C . ARG A 1 119 ? -21.043 -9.078 22.640 1.00 48.94 119 ARG A C 1
ATOM 916 O O . ARG A 1 119 ? -22.005 -9.315 23.393 1.00 48.94 119 ARG A O 1
#

Foldseek 3Di:
DVLLVLLVVLLVLLVCLLVVLQVLQVVCPDPLNCLLSVLSCLLVVLSVVPDPPDPLSVVLNVVSSVLSNVLSVLLVCCVVPPDPPVVNVCSS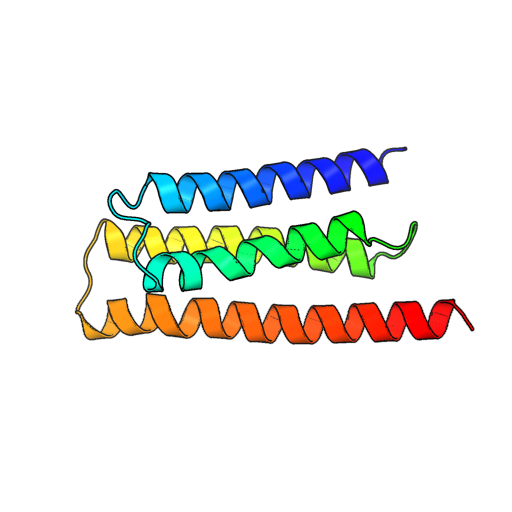PVSSVVSVVVSVVSVVVVVVVVVVVVD

Radius of gyration: 15.64 Å; chains: 1; bounding box: 40×26×40 Å